Protein AF-A0A0D9Y3L7-F1 (afdb_monomer_lite)

pLDDT: mean 78.12, std 14.14, range [32.75, 93.75]

Foldseek 3Di:
DDDPDDDPCPPDDDDDDDDDDDDDLPFFDWDDPPQPCPDPDDTDDGQFAIDGPNVLVVQVVVVPPPVDDSRVVGGDPPDDDDD

Radius of gyration: 21.49 Å; chains: 1; bounding box: 51×27×57 Å

Structure (mmCIF, N/CA/C/O backbone):
data_AF-A0A0D9Y3L7-F1
#
_entry.id   AF-A0A0D9Y3L7-F1
#
loop_
_atom_site.group_PDB
_atom_site.id
_atom_site.type_symbol
_atom_site.label_atom_id
_atom_site.label_alt_id
_atom_site.label_comp_id
_atom_site.label_asym_id
_atom_site.label_entity_id
_atom_site.label_seq_id
_atom_site.pdbx_PDB_ins_code
_atom_site.Cartn_x
_atom_site.Cartn_y
_atom_site.Cartn_z
_atom_site.occupancy
_atom_site.B_iso_or_equiv
_atom_site.auth_seq_id
_atom_site.auth_comp_id
_atom_site.auth_asym_id
_atom_site.auth_atom_id
_atom_site.pdbx_PDB_model_num
ATOM 1 N N . MET A 1 1 ? 2.295 -5.841 36.046 1.00 35.38 1 MET A N 1
ATOM 2 C CA . MET A 1 1 ? 1.409 -5.868 37.227 1.00 35.38 1 MET A CA 1
ATOM 3 C C . MET A 1 1 ? 0.808 -4.479 37.380 1.00 35.38 1 MET A C 1
ATOM 5 O O . MET A 1 1 ? 1.453 -3.606 37.933 1.00 35.38 1 MET A O 1
ATOM 9 N N . CYS A 1 2 ? -0.372 -4.249 36.800 1.00 32.75 2 CYS A N 1
ATOM 10 C CA . CYS A 1 2 ? -1.181 -3.059 37.068 1.00 32.75 2 CYS A CA 1
ATOM 11 C C . CYS A 1 2 ? -2.399 -3.541 37.848 1.00 32.75 2 CYS A C 1
ATOM 13 O O . CYS A 1 2 ? -3.127 -4.412 37.371 1.00 32.75 2 CYS A O 1
ATOM 15 N N . ILE A 1 3 ? -2.576 -3.033 39.063 1.00 47.59 3 ILE A N 1
ATOM 16 C CA . ILE A 1 3 ? -3.703 -3.387 39.922 1.00 47.59 3 ILE A CA 1
ATOM 17 C C . ILE A 1 3 ? -4.931 -2.647 39.381 1.00 47.59 3 ILE A C 1
ATOM 19 O O . ILE A 1 3 ? -5.048 -1.437 39.546 1.00 47.59 3 ILE A O 1
ATOM 23 N N . CYS A 1 4 ? -5.833 -3.358 38.702 1.00 47.84 4 CYS A N 1
ATOM 24 C CA . CYS A 1 4 ? -7.164 -2.832 38.403 1.00 47.84 4 CYS A CA 1
ATOM 25 C C . CYS A 1 4 ? -8.043 -3.016 39.644 1.00 47.84 4 CYS A C 1
ATOM 27 O O . CYS A 1 4 ? -8.581 -4.096 39.881 1.00 47.84 4 CYS A O 1
ATOM 29 N N . GLY A 1 5 ? -8.153 -1.954 40.445 1.00 47.16 5 GLY A N 1
ATOM 30 C CA . GLY A 1 5 ? -9.199 -1.817 41.454 1.00 47.16 5 GLY A CA 1
ATOM 31 C C . GLY A 1 5 ? -10.579 -1.798 40.792 1.00 47.16 5 GLY A C 1
ATOM 32 O O . GLY A 1 5 ? -10.762 -1.216 39.722 1.00 47.16 5 GLY A O 1
ATOM 33 N N . GLY A 1 6 ? -11.530 -2.492 41.413 1.00 65.00 6 GLY A N 1
ATOM 34 C CA . GLY A 1 6 ? -12.861 -2.742 40.880 1.00 65.00 6 GLY A CA 1
ATOM 35 C C . GLY A 1 6 ? -13.664 -1.480 40.564 1.00 65.00 6 GLY A C 1
ATOM 36 O O . GLY A 1 6 ? -14.023 -0.716 41.449 1.00 65.00 6 GLY A O 1
ATOM 37 N N . ALA A 1 7 ? -14.028 -1.341 39.295 1.00 53.69 7 ALA A N 1
ATOM 38 C CA . ALA A 1 7 ? -15.282 -0.763 38.833 1.00 53.69 7 ALA A CA 1
ATOM 39 C C . ALA A 1 7 ? -15.521 -1.317 37.425 1.00 53.69 7 ALA A C 1
ATOM 41 O O . ALA A 1 7 ? -14.612 -1.316 36.592 1.00 53.69 7 ALA A O 1
ATOM 42 N N . ARG A 1 8 ? -16.727 -1.819 37.142 1.00 57.06 8 ARG A N 1
ATOM 43 C CA . ARG A 1 8 ? -17.143 -2.121 35.767 1.00 57.06 8 ARG A CA 1
ATOM 44 C C . ARG A 1 8 ? -17.162 -0.798 35.002 1.00 57.06 8 ARG A C 1
ATOM 46 O O . ARG A 1 8 ? -18.162 -0.091 35.033 1.00 57.06 8 ARG A O 1
ATOM 53 N N . GLN A 1 9 ? -16.061 -0.459 34.338 1.00 60.44 9 GLN A N 1
ATOM 54 C CA . GLN A 1 9 ? -16.036 0.630 33.373 1.00 60.44 9 GLN A CA 1
ATOM 55 C C . GLN A 1 9 ? -16.927 0.195 32.207 1.00 60.44 9 GLN A C 1
ATOM 57 O O . GLN A 1 9 ? -16.496 -0.544 31.322 1.00 60.44 9 GLN A O 1
ATOM 62 N N . GLN A 1 10 ? -18.193 0.606 32.225 1.00 62.31 10 GLN A N 1
ATOM 63 C CA . GLN A 1 10 ? -19.009 0.650 31.018 1.00 62.31 10 GLN A CA 1
ATOM 64 C C . GLN A 1 10 ? -18.380 1.736 30.143 1.00 62.31 10 GLN A C 1
ATOM 66 O O . GLN A 1 10 ? -18.750 2.904 30.208 1.00 62.31 10 GLN A O 1
ATOM 71 N N . ALA A 1 11 ? -17.318 1.370 29.423 1.00 69.62 11 ALA A N 1
ATOM 72 C CA . ALA A 1 11 ? -16.630 2.282 28.533 1.00 69.62 11 ALA A CA 1
ATOM 73 C C . ALA A 1 11 ? -17.655 2.781 27.512 1.00 69.62 11 ALA A C 1
ATOM 75 O O . ALA A 1 11 ? -18.280 1.973 26.822 1.00 69.62 11 ALA A O 1
ATOM 76 N N . ALA A 1 12 ? -17.848 4.099 27.447 1.00 78.25 12 ALA A N 1
ATOM 77 C CA . ALA A 1 12 ? -18.710 4.702 26.443 1.00 78.25 12 ALA A CA 1
ATOM 78 C C . ALA A 1 12 ? -18.313 4.187 25.043 1.00 78.25 12 ALA A C 1
ATOM 80 O O . ALA A 1 12 ? -17.113 3.995 24.788 1.00 78.25 12 ALA A O 1
ATOM 81 N N . PRO A 1 13 ? -19.282 3.936 24.142 1.00 84.50 13 PRO A N 1
ATOM 82 C CA . PRO A 1 13 ? -18.989 3.447 22.801 1.00 84.50 13 PRO A CA 1
ATOM 83 C C . PRO A 1 13 ? -17.996 4.391 22.116 1.00 84.50 13 PRO A C 1
ATOM 85 O O . PRO A 1 13 ? -18.250 5.585 21.960 1.00 84.50 13 PRO A O 1
ATOM 88 N N . ARG A 1 14 ? -16.828 3.862 21.736 1.00 86.81 14 ARG A N 1
ATOM 89 C CA . ARG A 1 14 ? -15.812 4.619 20.999 1.00 86.81 14 ARG A CA 1
ATOM 90 C C . ARG A 1 14 ? -16.243 4.698 19.540 1.00 86.81 14 ARG A C 1
ATOM 92 O O . ARG A 1 14 ? -16.307 3.673 18.868 1.00 86.81 14 ARG A O 1
ATOM 99 N N . LEU A 1 15 ? -16.516 5.907 19.058 1.00 89.69 15 LEU A N 1
ATOM 100 C CA . LEU A 1 15 ? -16.772 6.178 17.647 1.00 89.69 15 LEU A CA 1
ATOM 101 C C . LEU A 1 15 ? -15.497 6.719 17.002 1.00 89.69 15 LEU A C 1
ATOM 103 O O . LEU A 1 15 ? -14.899 7.673 17.498 1.00 89.69 15 LEU A O 1
ATOM 107 N N . SER A 1 16 ? -15.082 6.116 15.894 1.00 90.69 16 SER A N 1
ATOM 108 C CA . SER A 1 16 ? -14.013 6.630 15.044 1.00 90.69 16 SER A CA 1
ATOM 109 C C . SER A 1 16 ? -14.443 6.560 13.584 1.00 90.69 16 SER A C 1
ATOM 111 O O . SER A 1 16 ? -15.107 5.618 13.156 1.00 90.69 16 SER A O 1
ATOM 113 N N . VAL A 1 17 ? -14.074 7.586 12.818 1.00 93.75 17 VAL A N 1
ATOM 114 C CA . VAL A 1 17 ? -14.318 7.668 11.377 1.00 93.75 17 VAL A CA 1
ATOM 115 C C . VAL A 1 17 ? -12.976 7.917 10.709 1.00 93.75 17 VAL A C 1
ATOM 117 O O . VAL A 1 17 ? -12.246 8.825 11.099 1.00 93.75 17 VAL A O 1
ATOM 120 N N . ALA A 1 18 ? -12.642 7.099 9.719 1.00 91.88 18 ALA A N 1
ATOM 121 C CA . ALA A 1 18 ? -11.440 7.259 8.917 1.00 91.88 18 ALA A CA 1
ATOM 122 C C . ALA A 1 18 ? -11.831 7.555 7.467 1.00 91.88 18 ALA A C 1
ATOM 124 O O . ALA A 1 18 ? -12.668 6.859 6.892 1.00 91.88 18 ALA A O 1
ATOM 125 N N . CYS A 1 19 ? -11.197 8.565 6.874 1.00 92.44 19 CYS A N 1
ATOM 126 C CA . CYS A 1 19 ? -11.363 8.917 5.467 1.00 92.44 19 CYS A CA 1
ATOM 127 C C . CYS A 1 19 ? -10.134 8.459 4.681 1.00 92.44 19 CYS A C 1
ATOM 129 O O . CYS A 1 19 ? -9.016 8.887 4.960 1.00 92.44 19 CYS A O 1
ATOM 131 N N . PHE A 1 20 ? -10.339 7.600 3.683 1.00 86.69 20 PHE A N 1
ATOM 132 C CA . PHE A 1 20 ? -9.264 7.072 2.845 1.00 86.69 20 PHE A CA 1
ATOM 133 C C . PHE A 1 20 ? -9.363 7.640 1.434 1.00 86.69 20 PHE A C 1
ATOM 135 O O . PHE A 1 20 ? -10.305 7.333 0.705 1.00 86.69 20 PHE A O 1
ATOM 142 N N . PHE A 1 21 ? -8.352 8.400 1.020 1.00 86.81 21 PHE A N 1
ATOM 143 C CA . PHE A 1 21 ? -8.200 8.827 -0.367 1.00 86.81 21 PHE A CA 1
ATOM 144 C C . PHE A 1 21 ? -7.350 7.804 -1.109 1.00 86.81 21 PHE A C 1
ATOM 146 O O . PHE A 1 21 ? -6.179 7.599 -0.785 1.00 86.81 21 PHE A O 1
ATOM 153 N N . ARG A 1 22 ? -7.949 7.126 -2.088 1.00 82.25 22 ARG A N 1
AT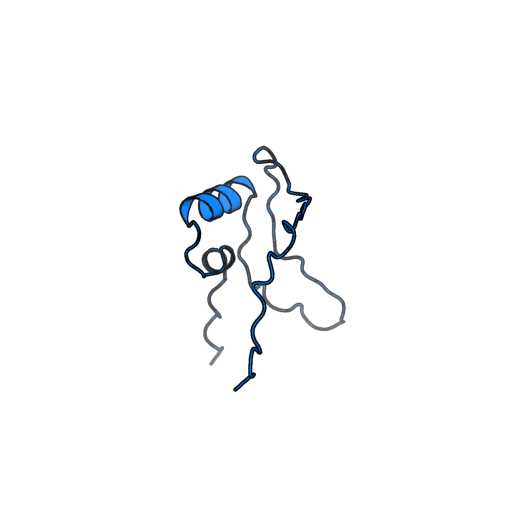OM 154 C CA . ARG A 1 22 ? -7.253 6.170 -2.949 1.00 82.25 22 ARG A CA 1
ATOM 155 C C . ARG A 1 22 ? -7.655 6.391 -4.407 1.00 82.25 22 ARG A C 1
ATOM 157 O O . ARG A 1 22 ? -8.805 6.739 -4.658 1.00 82.25 22 ARG A O 1
ATOM 164 N N . PRO A 1 23 ? -6.728 6.183 -5.350 1.00 82.31 23 PRO A N 1
ATOM 165 C CA . PRO A 1 23 ? -7.036 6.169 -6.776 1.00 82.31 23 PRO A CA 1
ATOM 166 C C . PRO A 1 23 ? -8.003 5.026 -7.121 1.00 82.31 23 PRO A C 1
ATOM 168 O O . PRO A 1 23 ? -7.991 3.971 -6.483 1.00 82.31 23 PRO A O 1
ATOM 171 N N . ASP A 1 24 ? -8.837 5.261 -8.132 1.00 80.69 24 ASP A N 1
ATOM 172 C CA . ASP A 1 24 ? -9.851 4.311 -8.593 1.00 80.69 24 ASP A CA 1
ATOM 173 C C . ASP A 1 24 ? -9.227 3.091 -9.304 1.00 80.69 24 ASP A C 1
ATOM 175 O O . ASP A 1 24 ? -8.094 3.141 -9.790 1.00 80.69 24 ASP A O 1
ATOM 179 N N . TYR A 1 25 ? -9.979 1.993 -9.408 1.00 78.25 25 TYR A N 1
ATOM 180 C CA . TYR A 1 25 ? -9.601 0.818 -10.203 1.00 78.25 25 TYR A CA 1
ATOM 181 C C . TYR A 1 25 ? -9.411 1.136 -11.688 1.00 78.25 25 TYR A C 1
ATOM 183 O O . TYR A 1 25 ? -8.563 0.520 -12.336 1.00 78.25 25 TYR A O 1
ATOM 191 N N . ALA A 1 26 ? -10.167 2.100 -12.215 1.00 79.69 26 ALA A N 1
ATOM 192 C CA . ALA A 1 26 ? -10.054 2.576 -13.588 1.00 79.69 26 ALA A CA 1
ATOM 193 C C . ALA A 1 26 ? -8.761 3.371 -13.844 1.00 79.69 26 ALA A C 1
ATOM 195 O O . ALA A 1 26 ? -8.441 3.685 -14.991 1.00 79.69 26 ALA A O 1
ATOM 196 N N . TYR A 1 27 ? -7.996 3.700 -12.797 1.00 80.31 27 TYR A N 1
ATOM 197 C CA . TYR A 1 27 ? -6.747 4.428 -12.944 1.00 80.31 27 TYR A CA 1
ATOM 198 C C . TYR A 1 27 ? -5.620 3.495 -13.406 1.00 80.31 27 TYR A C 1
ATOM 200 O O . TYR A 1 27 ? -5.022 2.746 -12.631 1.00 80.31 27 TYR A O 1
ATOM 208 N N . THR A 1 28 ? -5.309 3.565 -14.698 1.00 80.75 28 THR A N 1
ATOM 209 C CA . THR A 1 28 ? -4.315 2.713 -15.372 1.00 80.75 28 THR A CA 1
ATOM 210 C C . THR A 1 28 ? -2.885 3.240 -15.285 1.00 80.75 28 THR A C 1
ATOM 212 O O . TH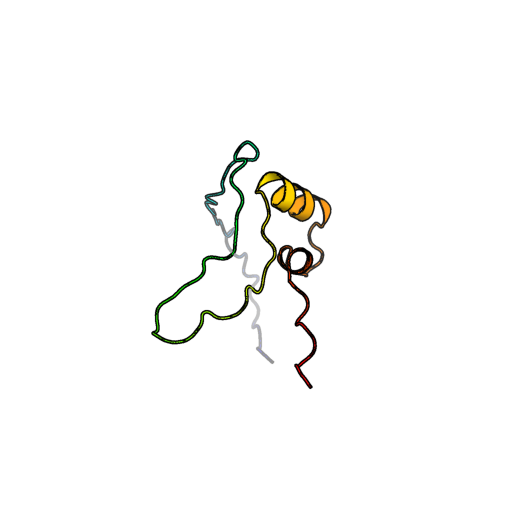R A 1 28 ? -1.975 2.646 -15.865 1.00 80.75 28 THR A O 1
ATOM 215 N N . LYS A 1 29 ? -2.645 4.336 -14.552 1.00 85.19 29 LYS A N 1
ATOM 216 C CA . LYS A 1 29 ? -1.292 4.878 -14.399 1.00 85.19 29 LYS A CA 1
ATOM 217 C C . LYS A 1 29 ? -0.380 3.843 -13.745 1.00 85.19 29 LYS A C 1
ATOM 219 O O . LYS A 1 29 ? -0.721 3.225 -12.733 1.00 85.19 29 LYS A O 1
ATOM 224 N N . VAL A 1 30 ? 0.807 3.698 -14.322 1.00 86.88 30 VAL A N 1
ATOM 225 C CA . VAL A 1 30 ? 1.879 2.895 -13.744 1.00 86.88 30 VAL A CA 1
ATOM 226 C C . VAL A 1 30 ? 2.485 3.668 -12.575 1.00 86.88 30 VAL A C 1
ATOM 228 O O . VAL A 1 30 ? 2.973 4.787 -12.728 1.00 86.88 30 VAL A O 1
ATOM 231 N N . TYR A 1 31 ? 2.443 3.060 -11.398 1.00 85.69 31 TYR A N 1
ATOM 232 C CA . TYR A 1 31 ? 3.122 3.505 -10.193 1.00 85.69 31 TYR A CA 1
ATOM 233 C C . TYR A 1 31 ? 4.525 2.917 -10.202 1.00 85.69 31 TYR A C 1
ATOM 235 O O . TYR A 1 31 ? 4.705 1.711 -10.032 1.00 85.69 31 TYR A O 1
ATOM 243 N N . ALA A 1 32 ? 5.510 3.778 -10.415 1.00 84.31 32 ALA A N 1
ATOM 244 C CA . ALA A 1 32 ? 6.916 3.461 -10.237 1.00 84.31 32 ALA A CA 1
ATOM 245 C C . ALA A 1 32 ? 7.419 4.096 -8.931 1.00 84.31 32 ALA A C 1
ATOM 247 O O . ALA A 1 32 ? 6.868 5.118 -8.504 1.00 84.31 32 ALA A O 1
ATOM 248 N N . PRO A 1 33 ? 8.451 3.520 -8.291 1.00 82.12 33 PRO A N 1
ATOM 249 C CA . PRO A 1 33 ? 9.125 4.170 -7.176 1.00 82.12 33 PRO A CA 1
ATOM 250 C C . PRO A 1 33 ? 9.573 5.576 -7.575 1.00 82.12 33 PRO A C 1
ATOM 252 O O . PRO A 1 33 ? 10.208 5.764 -8.612 1.00 82.12 33 PRO A O 1
ATOM 255 N N . THR A 1 34 ? 9.242 6.567 -6.753 1.00 75.69 34 THR A N 1
ATOM 256 C CA . THR A 1 34 ? 9.728 7.931 -6.948 1.00 75.69 34 THR A CA 1
ATOM 257 C C . THR A 1 34 ? 11.224 7.956 -6.666 1.00 75.69 34 THR A C 1
ATOM 259 O O . THR A 1 34 ? 11.644 7.776 -5.522 1.00 75.69 34 THR A O 1
ATOM 262 N N . LEU A 1 35 ? 12.024 8.169 -7.708 1.00 70.50 35 LEU A N 1
ATOM 263 C CA . LEU A 1 35 ? 13.454 8.419 -7.579 1.00 70.50 35 LEU A CA 1
ATOM 264 C C . LEU A 1 35 ? 13.621 9.808 -6.955 1.00 70.50 35 LEU A C 1
ATOM 266 O O . LEU A 1 35 ? 13.464 10.825 -7.624 1.00 70.50 35 LEU A O 1
ATOM 270 N N . HIS A 1 36 ? 13.847 9.857 -5.646 1.00 64.81 36 HIS A N 1
ATOM 271 C CA . HIS A 1 36 ? 14.105 11.105 -4.941 1.00 64.81 36 HIS A CA 1
ATOM 272 C C . HIS A 1 36 ? 15.590 11.456 -5.096 1.00 64.81 36 HIS A C 1
ATOM 274 O O . HIS A 1 36 ? 16.433 10.941 -4.365 1.00 64.81 36 HIS A O 1
ATOM 280 N N . SER A 1 37 ? 15.924 12.287 -6.084 1.00 60.75 37 SER A N 1
ATOM 281 C CA . SER A 1 37 ? 17.289 12.770 -6.324 1.00 60.75 37 SER A CA 1
ATOM 282 C C . SER A 1 37 ? 17.521 14.086 -5.575 1.00 60.75 37 SER A C 1
ATOM 284 O O . SER A 1 37 ? 17.394 15.164 -6.149 1.00 60.75 37 SER A O 1
ATOM 286 N N . TYR A 1 38 ? 17.794 14.018 -4.272 1.00 64.25 38 TYR A N 1
ATOM 287 C CA . TYR A 1 38 ? 18.050 15.215 -3.450 1.00 64.25 38 TYR A CA 1
ATOM 288 C C . TYR A 1 38 ? 19.546 15.502 -3.227 1.00 64.25 38 TYR A C 1
ATOM 290 O O . TYR A 1 38 ? 19.898 16.353 -2.417 1.00 64.25 38 TYR A O 1
ATOM 298 N N . SER A 1 39 ? 20.442 14.780 -3.905 1.00 64.62 39 SER A N 1
ATOM 299 C CA . SER A 1 39 ? 21.893 14.851 -3.706 1.00 64.62 39 SER A CA 1
ATOM 300 C C . SER A 1 39 ? 22.622 14.615 -5.032 1.00 64.62 39 SER A C 1
ATOM 302 O O . SER A 1 39 ? 22.114 13.868 -5.863 1.00 64.62 39 SER A O 1
ATOM 304 N N . ASP A 1 40 ? 23.821 15.189 -5.196 1.00 71.31 40 ASP A N 1
ATOM 305 C CA . ASP A 1 40 ? 24.778 14.880 -6.282 1.00 71.31 40 ASP A CA 1
ATOM 306 C C . ASP A 1 40 ? 25.249 13.406 -6.283 1.00 71.31 40 ASP A C 1
ATOM 308 O O . ASP A 1 40 ? 26.026 12.981 -7.137 1.00 71.31 40 ASP A O 1
ATOM 312 N N . ALA A 1 41 ? 24.793 12.604 -5.316 1.00 68.19 41 ALA A N 1
ATOM 313 C CA . ALA A 1 41 ? 25.033 11.173 -5.246 1.00 68.19 41 ALA A CA 1
ATOM 314 C C . ALA A 1 41 ? 24.098 10.373 -6.181 1.00 68.19 41 ALA A C 1
ATOM 316 O O . ALA A 1 4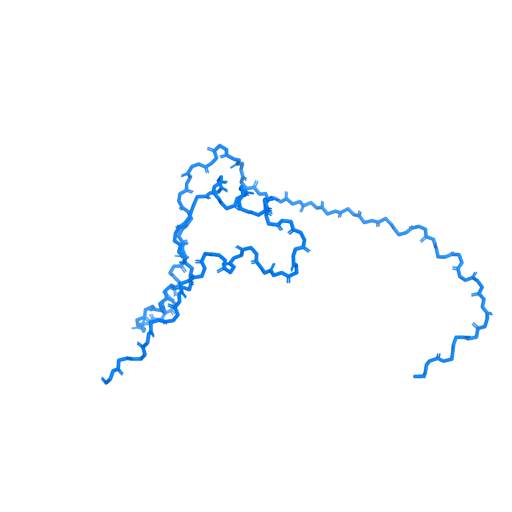1 ? 22.946 10.763 -6.404 1.00 68.19 41 ALA A O 1
ATOM 317 N N . PRO A 1 42 ? 24.547 9.209 -6.691 1.00 70.88 42 PRO A N 1
ATOM 318 C CA . PRO A 1 42 ? 23.692 8.324 -7.472 1.00 70.88 42 PRO A CA 1
ATOM 319 C C . PRO A 1 42 ? 22.439 7.923 -6.670 1.00 70.88 42 PRO A C 1
ATOM 321 O O . PRO A 1 42 ? 22.531 7.666 -5.465 1.00 70.88 42 PRO A O 1
ATOM 324 N N . PRO A 1 43 ? 21.259 7.863 -7.317 1.00 70.06 43 PRO A N 1
ATOM 325 C CA . PRO A 1 43 ? 20.012 7.555 -6.634 1.00 70.06 43 PRO A CA 1
ATOM 326 C C . PRO A 1 43 ? 20.046 6.136 -6.044 1.00 70.06 43 PRO A C 1
ATOM 328 O O . PRO A 1 43 ? 20.589 5.221 -6.672 1.00 70.06 43 PRO A O 1
ATOM 331 N N . PRO A 1 44 ? 19.444 5.917 -4.859 1.00 74.81 44 PRO A N 1
ATOM 332 C CA . PRO A 1 44 ? 19.362 4.587 -4.275 1.00 74.81 44 PRO A CA 1
ATOM 333 C C . PRO A 1 44 ? 18.561 3.646 -5.189 1.00 74.81 44 PRO A C 1
ATOM 335 O O . PRO A 1 44 ? 17.614 4.086 -5.854 1.00 74.81 44 PRO A O 1
ATOM 338 N N . PRO A 1 45 ? 18.903 2.345 -5.220 1.00 79.12 45 PRO A N 1
ATOM 339 C CA . PRO A 1 45 ? 18.200 1.390 -6.058 1.00 79.12 45 PRO A CA 1
ATOM 340 C C . PRO A 1 45 ? 16.722 1.296 -5.646 1.00 79.12 45 PRO A C 1
ATOM 342 O O . PRO A 1 45 ? 16.393 1.379 -4.456 1.00 79.12 45 PRO A O 1
ATOM 345 N N . PRO A 1 46 ? 15.806 1.105 -6.609 1.00 81.88 46 PRO A N 1
ATOM 346 C CA . PRO A 1 46 ? 14.389 0.971 -6.312 1.00 81.88 46 PRO A CA 1
ATOM 347 C C . PRO A 1 46 ? 14.138 -0.257 -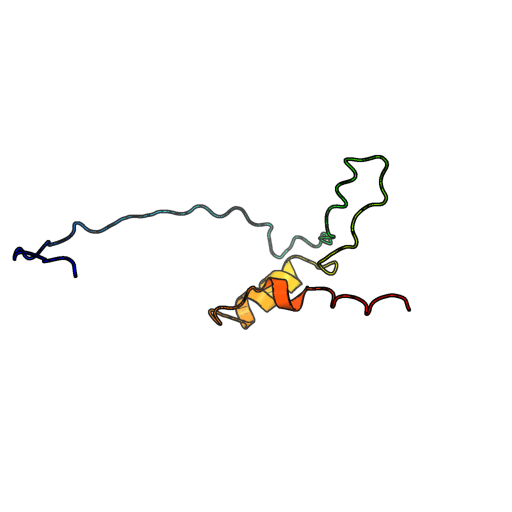5.427 1.00 81.88 46 PRO A C 1
ATOM 349 O O . PRO A 1 46 ? 14.592 -1.360 -5.719 1.00 81.88 46 PRO A O 1
ATOM 352 N N . VAL A 1 47 ? 13.368 -0.071 -4.353 1.00 85.94 47 VAL A N 1
ATOM 353 C CA . VAL A 1 47 ? 12.997 -1.154 -3.420 1.00 85.94 47 VAL A CA 1
ATOM 354 C C . VAL A 1 47 ? 11.781 -1.945 -3.918 1.00 85.94 47 VAL A C 1
ATOM 356 O O . VAL A 1 47 ? 11.617 -3.122 -3.589 1.00 85.94 47 VAL A O 1
ATOM 359 N N . TYR A 1 48 ? 10.929 -1.317 -4.731 1.00 88.88 48 TYR A N 1
ATOM 360 C CA . TYR A 1 48 ? 9.676 -1.891 -5.220 1.00 88.88 48 TYR A CA 1
ATOM 361 C C . TYR A 1 48 ? 9.623 -1.921 -6.744 1.00 88.88 48 TYR A C 1
ATOM 363 O O . TYR A 1 48 ? 10.178 -1.065 -7.428 1.00 88.88 48 TYR A O 1
ATOM 371 N N . ARG A 1 49 ? 8.917 -2.912 -7.279 1.00 87.75 49 ARG A N 1
ATOM 372 C CA . ARG A 1 49 ? 8.648 -3.065 -8.709 1.00 87.75 49 ARG A CA 1
ATOM 373 C C . ARG A 1 49 ? 7.557 -2.089 -9.138 1.00 87.75 49 ARG A C 1
ATOM 375 O O . ARG A 1 49 ? 6.613 -1.841 -8.389 1.00 87.75 49 ARG A O 1
ATOM 382 N N . SER A 1 50 ? 7.642 -1.610 -10.374 1.00 89.00 50 SER A N 1
ATOM 383 C CA . SER A 1 50 ? 6.578 -0.814 -10.985 1.00 89.00 50 SER A CA 1
ATOM 384 C C . SER A 1 50 ? 5.285 -1.634 -11.097 1.00 89.00 50 SER A C 1
ATOM 386 O O . SER A 1 50 ? 5.307 -2.785 -11.541 1.00 89.00 50 SER A O 1
ATOM 388 N N . THR A 1 51 ? 4.152 -1.061 -10.690 1.00 89.62 51 THR A N 1
ATOM 389 C CA . THR A 1 51 ? 2.846 -1.742 -10.670 1.00 89.62 51 THR A CA 1
ATOM 390 C C . THR A 1 51 ? 1.707 -0.798 -11.048 1.00 89.62 51 THR A C 1
ATOM 392 O O . THR A 1 51 ? 1.868 0.413 -11.066 1.00 89.62 51 THR A O 1
ATOM 395 N N . THR A 1 52 ? 0.533 -1.339 -11.353 1.00 90.19 52 THR A N 1
ATOM 396 C CA . THR A 1 52 ? -0.693 -0.566 -11.622 1.00 90.19 52 THR A CA 1
ATOM 397 C C . THR A 1 52 ? -1.647 -0.666 -10.436 1.00 90.19 52 THR A C 1
ATOM 399 O O . THR A 1 52 ? -1.693 -1.715 -9.787 1.00 90.19 52 THR A O 1
ATOM 402 N N . MET A 1 53 ? -2.472 0.357 -10.202 1.00 88.75 53 MET A N 1
ATOM 403 C CA . MET A 1 53 ? -3.476 0.343 -9.128 1.00 88.75 53 MET A CA 1
ATOM 404 C C . MET A 1 53 ? -4.406 -0.883 -9.138 1.00 88.75 53 MET A C 1
ATOM 406 O O . MET A 1 53 ? -4.514 -1.528 -8.094 1.00 88.75 53 MET A O 1
ATOM 410 N N . PRO A 1 54 ? -5.019 -1.292 -10.270 1.00 89.94 54 PRO A N 1
ATOM 411 C CA . PRO A 1 54 ? -5.880 -2.477 -10.292 1.00 89.94 54 PRO A CA 1
ATOM 412 C C . PRO A 1 54 ? -5.147 -3.753 -9.858 1.00 89.94 54 PRO A C 1
AT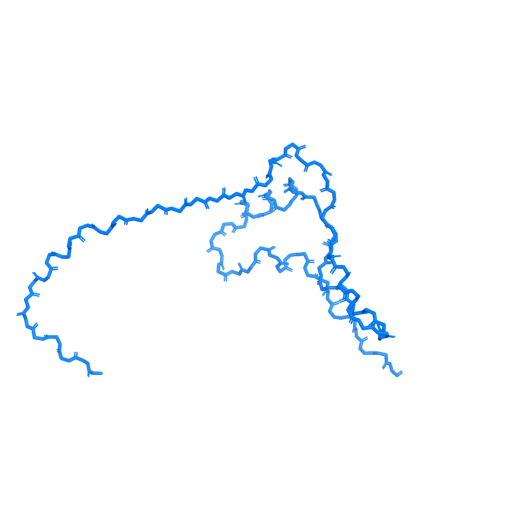OM 414 O O . PRO A 1 54 ? -5.689 -4.532 -9.080 1.00 89.94 54 PRO A O 1
ATOM 417 N N . LYS A 1 55 ? -3.889 -3.931 -10.283 1.00 89.38 55 LYS A N 1
ATOM 418 C CA . LYS A 1 55 ? -3.047 -5.079 -9.902 1.00 89.38 55 LYS A CA 1
ATOM 419 C C . LYS A 1 55 ? -2.660 -5.062 -8.419 1.00 89.38 55 LYS A C 1
ATOM 421 O O . LYS A 1 55 ? -2.623 -6.107 -7.774 1.00 89.38 55 LYS A O 1
ATOM 426 N N . PHE A 1 56 ? -2.371 -3.883 -7.869 1.00 89.88 56 PHE A N 1
ATOM 427 C CA . PHE A 1 56 ? -2.112 -3.726 -6.439 1.00 89.88 56 PHE A CA 1
ATOM 428 C C . PHE A 1 56 ? -3.357 -4.062 -5.614 1.00 89.88 56 PHE A C 1
ATOM 430 O O . PHE A 1 56 ? -3.288 -4.844 -4.667 1.00 89.88 56 PHE A O 1
ATOM 437 N N . LEU A 1 57 ? -4.506 -3.510 -6.000 1.00 89.69 57 LEU A N 1
ATOM 438 C CA . LEU A 1 57 ? -5.759 -3.689 -5.284 1.00 89.69 57 LEU A CA 1
ATOM 439 C C . LEU A 1 57 ? -6.305 -5.120 -5.374 1.00 89.69 57 LEU A C 1
ATOM 441 O O . LEU A 1 57 ? -6.822 -5.627 -4.376 1.00 89.69 57 LEU A O 1
ATOM 445 N N . SER A 1 58 ? -6.165 -5.789 -6.524 1.00 91.19 58 SER A N 1
ATOM 446 C CA . SER A 1 58 ? -6.549 -7.197 -6.673 1.00 91.19 58 SER A CA 1
ATOM 447 C C . SER A 1 58 ? -5.733 -8.090 -5.739 1.00 91.19 58 SER A C 1
ATOM 449 O O . SER A 1 58 ? -6.304 -8.927 -5.043 1.00 91.19 58 SER A O 1
ATOM 451 N N . HIS A 1 59 ? -4.418 -7.863 -5.655 1.00 91.38 59 HIS A N 1
ATOM 452 C CA . HIS A 1 59 ? -3.549 -8.582 -4.727 1.00 91.38 59 HIS A CA 1
ATOM 453 C C . HIS A 1 59 ? -3.888 -8.260 -3.265 1.00 91.38 59 HIS A C 1
ATOM 455 O O . HIS A 1 59 ? -4.056 -9.174 -2.463 1.00 91.38 59 HIS A O 1
ATOM 461 N N . TYR A 1 60 ? -4.056 -6.977 -2.925 1.00 89.31 60 TYR A N 1
ATOM 462 C CA . TYR A 1 60 ? -4.412 -6.529 -1.575 1.00 89.31 60 TYR A CA 1
ATOM 463 C C . TYR A 1 60 ? -5.713 -7.175 -1.074 1.00 89.31 60 TYR A C 1
ATOM 465 O O . TYR A 1 60 ? -5.769 -7.650 0.058 1.00 89.31 60 TYR A O 1
ATOM 473 N N . ARG A 1 61 ? -6.748 -7.239 -1.924 1.00 89.06 61 ARG A N 1
ATOM 474 C CA . ARG A 1 61 ? -8.023 -7.891 -1.587 1.00 89.06 61 ARG A CA 1
ATOM 475 C C . ARG A 1 61 ? -7.896 -9.410 -1.473 1.00 89.06 61 ARG A C 1
ATOM 477 O O . ARG A 1 61 ? -8.458 -9.976 -0.545 1.00 89.06 61 ARG A O 1
ATOM 484 N N . ALA A 1 62 ? -7.171 -10.057 -2.388 1.00 91.56 62 ALA A N 1
ATOM 485 C CA . ALA A 1 62 ? -7.008 -11.514 -2.393 1.00 91.56 62 ALA A CA 1
ATOM 486 C C . ALA A 1 62 ? -6.183 -12.031 -1.202 1.00 91.56 62 ALA A C 1
ATOM 488 O O . ALA A 1 62 ? -6.448 -13.113 -0.689 1.00 91.56 62 ALA A O 1
ATOM 489 N N . LYS A 1 63 ? -5.195 -11.250 -0.758 1.00 90.88 63 LYS A N 1
ATOM 490 C CA . LYS A 1 63 ? -4.318 -11.563 0.377 1.00 90.88 63 LYS A CA 1
ATOM 491 C C . LYS A 1 63 ? -5.046 -11.578 1.725 1.00 90.88 63 LYS A C 1
ATOM 493 O O . LYS A 1 63 ? -4.737 -12.405 2.576 1.00 90.88 63 LYS A O 1
ATOM 498 N N . GLY A 1 64 ? -5.998 -10.666 1.929 1.00 87.62 64 GLY A N 1
ATOM 499 C CA . GLY A 1 64 ? -6.730 -10.540 3.191 1.00 87.62 64 GLY A CA 1
ATOM 500 C C . GLY A 1 64 ? -5.873 -10.019 4.355 1.00 87.62 64 GLY A C 1
ATOM 501 O O . GLY A 1 64 ? -4.945 -9.235 4.163 1.00 87.62 64 GLY A O 1
ATOM 502 N N . LEU A 1 65 ? -6.218 -10.426 5.581 1.00 87.62 65 LEU A N 1
ATOM 503 C CA . LEU A 1 65 ? -5.585 -9.983 6.833 1.00 87.62 65 LEU A CA 1
ATOM 504 C C . LEU A 1 65 ? -4.495 -10.964 7.294 1.00 87.62 65 LEU A C 1
ATOM 506 O O . LEU A 1 65 ? -4.528 -11.476 8.408 1.00 87.62 65 LEU A O 1
ATOM 510 N N . ASP A 1 66 ? -3.529 -11.246 6.427 1.00 85.06 66 ASP A N 1
ATOM 511 C CA . ASP A 1 66 ? -2.454 -12.221 6.676 1.00 85.06 66 ASP A CA 1
ATOM 512 C C . ASP A 1 66 ? -1.322 -11.710 7.603 1.00 85.06 66 ASP A C 1
ATOM 514 O O . ASP A 1 66 ? -0.330 -12.406 7.817 1.00 85.06 66 ASP A O 1
ATOM 518 N N . GLY A 1 67 ? -1.425 -10.477 8.112 1.00 85.44 67 GLY A N 1
ATOM 519 C CA . GLY A 1 67 ? -0.428 -9.843 8.983 1.00 85.44 67 GLY A CA 1
ATOM 520 C C . GLY A 1 67 ? 0.871 -9.407 8.290 1.00 85.44 67 GLY A C 1
ATOM 521 O O . GLY A 1 67 ? 1.729 -8.810 8.940 1.00 85.44 67 GLY A O 1
ATOM 522 N N . ARG A 1 68 ? 1.035 -9.661 6.986 1.00 87.50 68 ARG A N 1
ATOM 523 C CA . ARG A 1 68 ? 2.195 -9.204 6.197 1.00 87.50 68 ARG A CA 1
ATOM 524 C C . ARG A 1 68 ? 1.851 -7.921 5.441 1.00 87.50 68 ARG A C 1
ATOM 526 O O . ARG A 1 68 ? 0.676 -7.594 5.252 1.00 87.50 68 ARG A O 1
ATOM 533 N N . SER A 1 69 ? 2.838 -7.210 4.903 1.00 86.62 69 SER A N 1
ATOM 534 C CA . SER A 1 69 ? 2.537 -6.066 4.035 1.00 86.62 69 SER A CA 1
ATOM 535 C C . SER A 1 69 ? 2.104 -6.554 2.653 1.00 86.62 69 SER A C 1
ATOM 537 O O . SER A 1 69 ? 2.671 -7.497 2.107 1.00 86.62 69 SER A O 1
ATOM 539 N N . ALA A 1 70 ? 1.099 -5.922 2.041 1.00 88.69 70 ALA A N 1
ATOM 540 C CA . ALA A 1 70 ? 0.782 -6.182 0.631 1.00 88.69 70 ALA A CA 1
ATOM 541 C C . ALA A 1 70 ? 1.912 -5.722 -0.309 1.00 88.69 70 ALA A C 1
ATOM 543 O O . ALA A 1 70 ? 2.010 -6.197 -1.439 1.00 88.69 70 ALA A O 1
ATOM 544 N N . LEU A 1 71 ? 2.788 -4.827 0.166 1.00 88.94 71 LEU A N 1
ATOM 545 C CA . LEU A 1 71 ? 3.957 -4.363 -0.577 1.00 88.94 71 LEU A CA 1
ATOM 546 C C . LEU A 1 71 ? 5.061 -5.418 -0.676 1.00 88.94 71 LEU A C 1
ATOM 548 O O . LEU A 1 71 ? 5.873 -5.337 -1.595 1.00 88.94 71 LEU A O 1
ATOM 552 N N . ASP A 1 72 ? 5.071 -6.426 0.201 1.00 89.00 72 ASP A N 1
ATOM 553 C CA . ASP A 1 72 ? 6.091 -7.481 0.182 1.00 89.00 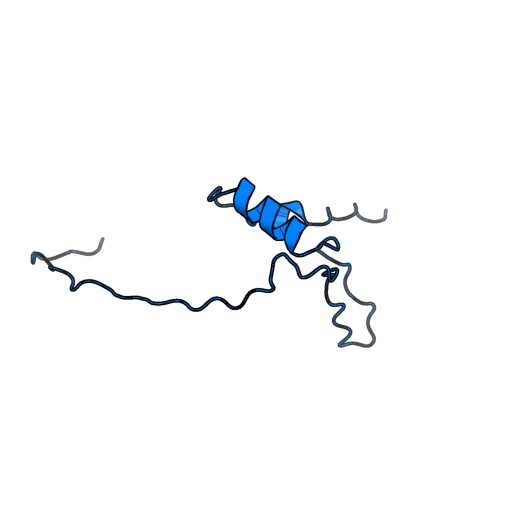72 ASP A CA 1
ATOM 554 C C . ASP A 1 72 ? 6.080 -8.249 -1.148 1.00 89.00 72 ASP A C 1
ATOM 556 O O . ASP A 1 72 ? 7.135 -8.585 -1.681 1.00 89.00 72 ASP A O 1
ATOM 560 N N . HIS A 1 73 ? 4.900 -8.432 -1.750 1.00 88.62 73 HIS A N 1
ATOM 561 C CA . HIS A 1 73 ? 4.752 -9.051 -3.071 1.00 88.62 73 HIS A CA 1
ATOM 562 C C . HIS A 1 73 ? 5.412 -8.239 -4.198 1.00 88.62 73 HIS A C 1
ATOM 564 O O . HIS A 1 73 ? 5.864 -8.796 -5.198 1.00 88.62 73 HIS A O 1
ATOM 570 N N . PHE A 1 74 ? 5.494 -6.918 -4.037 1.00 90.38 74 PHE A N 1
ATOM 571 C CA . PHE A 1 74 ? 6.085 -6.008 -5.017 1.00 90.38 74 PHE A CA 1
ATOM 572 C C . PHE A 1 74 ? 7.544 -5.675 -4.707 1.00 90.38 74 PHE A C 1
ATOM 574 O O . PHE A 1 74 ? 8.159 -4.917 -5.456 1.00 90.38 74 PHE A O 1
ATOM 581 N N . ARG A 1 75 ? 8.121 -6.221 -3.633 1.00 89.69 75 ARG A N 1
ATOM 582 C CA . ARG A 1 75 ? 9.509 -5.959 -3.259 1.00 89.69 75 ARG A CA 1
ATOM 583 C C . ARG A 1 75 ? 10.468 -6.567 -4.288 1.00 89.69 75 ARG A C 1
ATOM 585 O O . ARG A 1 75 ? 10.255 -7.669 -4.815 1.00 89.69 75 ARG A O 1
ATOM 592 N N . ILE A 1 76 ? 11.512 -5.820 -4.620 1.00 88.38 76 ILE A N 1
ATOM 593 C CA . ILE A 1 76 ? 12.626 -6.314 -5.428 1.00 88.38 76 ILE A CA 1
ATOM 594 C C . ILE A 1 76 ? 13.555 -7.064 -4.461 1.00 88.38 76 ILE A C 1
ATOM 596 O O . ILE A 1 76 ? 13.897 -6.506 -3.413 1.00 88.38 76 ILE A O 1
ATOM 600 N N . PRO A 1 77 ? 13.909 -8.336 -4.729 1.00 81.56 77 PRO A N 1
ATOM 601 C CA . PRO A 1 77 ? 14.889 -9.030 -3.907 1.00 81.56 77 PRO A CA 1
ATOM 602 C C . PRO A 1 77 ? 16.199 -8.239 -3.951 1.00 81.56 77 PRO A C 1
ATOM 604 O O . PRO A 1 77 ? 16.551 -7.747 -5.026 1.00 81.56 77 PRO A O 1
ATOM 607 N N . PRO A 1 78 ? 16.911 -8.087 -2.822 1.00 71.06 78 PRO A N 1
ATOM 608 C CA . PRO A 1 78 ? 18.228 -7.477 -2.861 1.00 71.06 78 PRO A CA 1
ATOM 609 C C . PRO A 1 78 ? 19.072 -8.276 -3.856 1.00 71.06 78 PRO A C 1
ATOM 611 O O . PRO A 1 78 ? 19.209 -9.493 -3.719 1.00 71.06 78 PRO A O 1
ATOM 614 N N . SER A 1 79 ? 19.572 -7.606 -4.895 1.00 67.31 79 SER A N 1
ATOM 615 C CA . SER A 1 79 ? 20.597 -8.190 -5.749 1.00 67.31 79 SER A CA 1
ATOM 616 C C . SER A 1 79 ? 21.756 -8.581 -4.838 1.00 67.31 79 SER A C 1
ATOM 618 O O . SER A 1 79 ? 22.205 -7.762 -4.033 1.00 67.31 79 SER A O 1
ATOM 620 N N . SER A 1 80 ? 22.188 -9.837 -4.925 1.00 57.66 80 SER A N 1
ATOM 621 C CA . SER A 1 80 ? 23.401 -10.331 -4.275 1.00 57.66 80 SER A CA 1
ATOM 622 C C . SER A 1 80 ? 24.552 -9.329 -4.447 1.00 57.66 80 SER A C 1
ATOM 624 O O . SER A 1 80 ? 24.625 -8.691 -5.503 1.00 57.66 80 SER A O 1
ATOM 626 N N . PRO A 1 81 ? 25.424 -9.166 -3.436 1.00 62.22 81 PRO A N 1
ATOM 627 C CA . PRO A 1 81 ? 26.505 -8.190 -3.496 1.00 62.22 81 PRO A CA 1
ATOM 628 C C . PRO A 1 81 ? 27.374 -8.424 -4.742 1.00 62.22 81 PRO A C 1
ATOM 630 O O . PRO A 1 81 ? 27.576 -9.581 -5.122 1.00 62.22 81 PRO A O 1
ATOM 633 N N . PRO A 1 82 ? 27.876 -7.357 -5.390 1.00 57.91 82 PRO A N 1
ATOM 634 C CA . PRO A 1 82 ? 28.947 -7.520 -6.358 1.00 57.91 82 PRO A CA 1
ATOM 635 C C . PRO A 1 82 ? 30.154 -8.106 -5.612 1.00 57.91 82 PRO A C 1
ATOM 637 O O . PRO A 1 82 ? 30.510 -7.618 -4.538 1.00 57.91 82 PRO A O 1
ATOM 640 N N . HIS A 1 83 ? 30.693 -9.202 -6.149 1.00 54.41 83 HIS A N 1
ATOM 641 C CA . HIS A 1 83 ? 31.988 -9.748 -5.747 1.00 54.41 83 HIS A CA 1
ATOM 642 C C . HIS A 1 83 ? 33.098 -8.709 -5.913 1.00 54.41 83 HIS A C 1
ATOM 644 O O . HIS A 1 83 ? 33.018 -7.924 -6.887 1.00 54.41 83 HIS A O 1
#

Secondary structure (DSSP, 8-state):
-----S----PPP-----------TT---EE-------SSSPPPPPSB--EEHHHHHHHHHHH-S-SS-GGGGGBPPPP----

Organism: NCBI:txid40148

Sequence (83 aa):
MCICGGARQQAAPRLSVACFFRPDYAYTKVYAPTLHSYSDAPPPPPVYRSTTMPKFLSHYRAKGLDGRSALDHFRIPPSSPPH